Protein AF-A0A7J3Z9T9-F1 (afdb_monomer)

pLDDT: mean 91.08, std 9.06, range [48.97, 98.38]

Radius of gyration: 15.39 Å; Cα contacts (8 Å, |Δi|>4): 91; chains: 1; bounding box: 32×23×49 Å

Sequence (122 aa):
MRIAGIVSMLVGIGVIFQIILGLYIERLYYLRDLHAFIGIAGLILVAYLTYSSFKRKDIGLRIASTIALVITLVQVSLGLHIYTSPQIFFVNLHLAIAIILAVSVAMTGVISMRSSRKSKAN

Mean predicted aligned error: 4.0 Å

Solvent-accessible surface area (backbone atoms only — not comparable to full-atom values): 6593 Å² total; per-residue (Å²): 119,69,64,67,54,51,51,51,50,50,48,55,53,46,50,55,52,46,54,54,46,62,73,42,28,91,80,38,65,83,48,45,61,57,44,52,52,51,50,55,53,44,44,55,53,42,47,50,51,29,59,56,28,68,79,45,92,50,65,66,42,32,53,36,29,47,51,37,35,54,49,42,51,50,46,50,53,46,50,56,45,39,73,77,58,77,42,72,69,59,54,54,50,44,53,55,52,48,54,53,40,49,53,37,48,52,51,33,51,53,46,48,53,53,54,56,52,59,68,71,78,110

Nearest PDB structures (foldseek):
  8jh6-assembly1_B  TM=6.209E-01  e=1.291E+00  synthetic construct
  6x8n-assembly2_B  TM=6.270E-01  e=4.092E+00  synthetic construct
  8tn1-assembly1_B  TM=5.326E-01  e=4.312E+00  synthetic construct
  8tn6-assembly1_C  TM=4.433E-01  e=5.907E+00  synthetic construct

Structure (mmCIF, N/CA/C/O backbone):
data_AF-A0A7J3Z9T9-F1
#
_entry.id   AF-A0A7J3Z9T9-F1
#
loop_
_atom_site.group_PDB
_atom_site.id
_atom_site.type_symbol
_atom_site.label_atom_id
_atom_site.label_alt_id
_atom_site.label_comp_id
_atom_site.label_asym_id
_atom_site.label_entity_id
_atom_site.label_seq_id
_atom_site.pdbx_PDB_ins_code
_atom_site.Cartn_x
_atom_site.Cartn_y
_atom_site.Cartn_z
_atom_site.occupancy
_atom_site.B_iso_or_equiv
_atom_site.auth_seq_id
_atom_site.auth_comp_id
_atom_site.auth_asym_id
_atom_site.auth_atom_id
_atom_site.pdbx_PDB_model_num
ATOM 1 N N . MET A 1 1 ? -12.916 -11.744 14.660 1.00 56.00 1 MET A N 1
ATOM 2 C CA . MET A 1 1 ? -11.463 -11.550 14.910 1.00 56.00 1 MET A CA 1
ATOM 3 C C . MET A 1 1 ? -10.547 -12.339 13.966 1.00 56.00 1 MET A C 1
ATOM 5 O O . MET A 1 1 ? -9.468 -11.835 13.693 1.00 56.00 1 MET A O 1
ATOM 9 N N . ARG A 1 2 ? -10.933 -13.519 13.445 1.00 71.50 2 ARG A N 1
ATOM 10 C CA . ARG A 1 2 ? -10.024 -14.389 12.663 1.00 71.50 2 ARG A CA 1
ATOM 11 C C . ARG A 1 2 ? -9.601 -13.820 11.294 1.00 71.50 2 ARG A C 1
ATOM 13 O O . ARG A 1 2 ? -8.415 -13.810 10.998 1.00 71.50 2 ARG A O 1
ATOM 20 N N . ILE A 1 3 ? -10.533 -13.266 10.511 1.00 82.12 3 ILE A N 1
ATOM 21 C CA . ILE A 1 3 ? -10.255 -12.818 9.129 1.00 82.12 3 ILE A CA 1
ATOM 22 C C . ILE A 1 3 ? -9.314 -11.605 9.085 1.00 82.12 3 ILE A C 1
ATOM 24 O O . ILE A 1 3 ? -8.298 -11.651 8.408 1.00 82.12 3 ILE A O 1
ATOM 28 N N . ALA A 1 4 ? -9.585 -10.548 9.858 1.00 78.50 4 ALA A N 1
ATOM 29 C CA . ALA A 1 4 ? -8.744 -9.344 9.856 1.00 78.50 4 ALA A CA 1
ATOM 30 C C . ALA A 1 4 ? -7.287 -9.612 10.289 1.00 78.50 4 ALA A C 1
ATOM 32 O O . ALA A 1 4 ? -6.374 -8.966 9.788 1.00 78.50 4 ALA A O 1
ATOM 33 N N . GLY A 1 5 ? -7.062 -10.573 11.195 1.00 82.12 5 GLY A N 1
ATOM 34 C CA . GLY A 1 5 ? -5.711 -10.988 11.586 1.00 82.12 5 GLY A CA 1
ATOM 35 C C . GLY A 1 5 ? -4.966 -11.689 10.448 1.00 82.12 5 GLY A C 1
ATOM 36 O O . GLY A 1 5 ? -3.824 -11.342 10.167 1.00 82.12 5 GLY A O 1
ATOM 37 N N . ILE A 1 6 ? -5.638 -12.611 9.750 1.00 86.56 6 ILE A N 1
ATOM 38 C CA . ILE A 1 6 ? -5.084 -13.295 8.572 1.00 86.56 6 ILE A CA 1
ATOM 39 C C . ILE A 1 6 ? -4.785 -12.281 7.466 1.00 86.56 6 ILE A C 1
ATOM 41 O O . ILE A 1 6 ? -3.680 -12.270 6.936 1.00 86.56 6 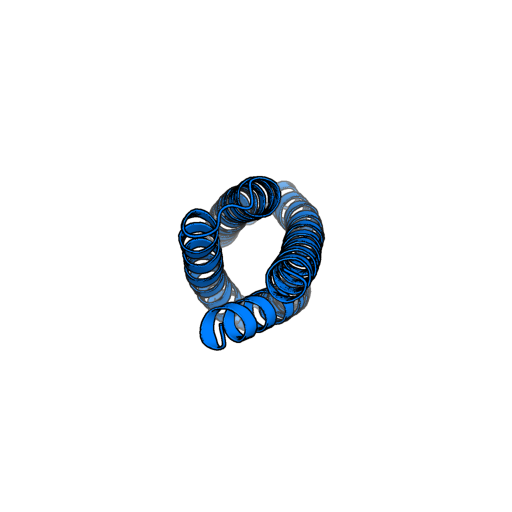ILE A O 1
ATOM 45 N N . VAL A 1 7 ? -5.724 -11.378 7.168 1.00 87.12 7 VAL A N 1
ATOM 46 C CA . VAL A 1 7 ? -5.521 -10.336 6.152 1.00 87.12 7 VAL A CA 1
ATOM 47 C C . VAL A 1 7 ? -4.352 -9.422 6.526 1.00 87.12 7 VAL A C 1
ATOM 49 O O . VAL A 1 7 ? -3.525 -9.127 5.674 1.00 87.12 7 VAL A O 1
ATOM 52 N N . SER A 1 8 ? -4.212 -9.029 7.797 1.00 86.94 8 SER A N 1
ATOM 53 C CA . SER A 1 8 ? -3.065 -8.230 8.251 1.00 86.94 8 SER A CA 1
ATOM 54 C C . SER A 1 8 ? -1.729 -8.950 8.056 1.00 86.94 8 SER A C 1
ATOM 56 O O . SER A 1 8 ? -0.750 -8.312 7.677 1.00 86.94 8 SER A O 1
ATOM 58 N N . MET A 1 9 ? -1.681 -10.260 8.308 1.00 89.31 9 MET A N 1
ATOM 59 C CA . MET A 1 9 ? -0.488 -11.074 8.068 1.00 89.31 9 MET A CA 1
ATOM 60 C C . MET A 1 9 ? -0.174 -11.165 6.571 1.00 89.31 9 MET A C 1
ATOM 62 O O . MET A 1 9 ? 0.969 -10.953 6.176 1.00 89.31 9 MET A O 1
ATOM 66 N N . LEU A 1 10 ? -1.191 -11.417 5.740 1.00 92.00 10 LEU A N 1
ATOM 67 C CA . LEU A 1 10 ? -1.053 -11.472 4.284 1.00 92.00 10 LEU A CA 1
ATOM 68 C C . LEU A 1 10 ? -0.573 -10.143 3.700 1.00 92.00 10 LEU A C 1
ATOM 70 O O . LEU A 1 10 ? 0.285 -10.155 2.828 1.00 92.00 10 LEU A O 1
ATOM 74 N N . VAL A 1 11 ? -1.064 -9.005 4.200 1.00 92.88 11 VAL A N 1
ATOM 75 C CA . VAL A 1 11 ? -0.578 -7.679 3.789 1.00 92.88 11 VAL A CA 1
ATOM 76 C C . VAL A 1 11 ? 0.893 -7.504 4.163 1.00 92.88 11 VAL A C 1
ATOM 78 O O . VAL A 1 11 ? 1.680 -7.091 3.319 1.00 92.88 11 VAL A O 1
ATOM 81 N N . GLY A 1 12 ? 1.292 -7.861 5.388 1.00 91.31 12 GLY A N 1
ATOM 82 C CA . GLY A 1 12 ? 2.693 -7.768 5.814 1.00 91.31 12 GLY A CA 1
ATOM 83 C C . GLY A 1 12 ? 3.637 -8.615 4.953 1.00 91.31 12 GLY A C 1
ATOM 84 O O . GLY A 1 12 ? 4.634 -8.106 4.445 1.00 91.31 12 GLY A O 1
ATOM 85 N N . ILE A 1 13 ? 3.293 -9.888 4.736 1.00 94.06 13 ILE A N 1
ATOM 86 C CA . ILE A 1 13 ? 4.060 -10.799 3.871 1.00 94.06 13 ILE A CA 1
ATOM 87 C C . ILE A 1 13 ? 4.054 -10.295 2.422 1.00 94.06 13 ILE A C 1
ATOM 89 O O . ILE A 1 13 ? 5.095 -10.274 1.769 1.00 94.06 13 ILE A O 1
ATOM 93 N N . GLY A 1 14 ? 2.895 -9.852 1.936 1.00 94.94 14 GLY A N 1
ATOM 94 C CA . GLY A 1 14 ? 2.710 -9.333 0.587 1.00 94.94 14 GLY A CA 1
ATOM 95 C C . GLY A 1 14 ? 3.596 -8.126 0.298 1.00 94.94 14 GLY A C 1
ATOM 96 O O . GLY A 1 14 ? 4.234 -8.100 -0.746 1.00 94.94 14 GLY A O 1
ATOM 97 N N . VAL A 1 15 ? 3.714 -7.171 1.228 1.00 94.94 15 VAL A N 1
ATOM 98 C CA . VAL A 1 15 ? 4.601 -6.004 1.066 1.00 94.94 15 VAL A CA 1
ATOM 99 C C . VAL A 1 15 ? 6.067 -6.426 0.947 1.00 94.94 15 VAL A C 1
ATOM 101 O O . VAL A 1 15 ? 6.767 -5.944 0.059 1.00 94.94 15 VAL A O 1
ATOM 104 N N . ILE A 1 16 ? 6.532 -7.359 1.783 1.00 95.44 16 ILE A N 1
ATOM 105 C CA . ILE A 1 16 ? 7.909 -7.876 1.702 1.00 95.44 16 ILE A CA 1
ATOM 106 C C . ILE A 1 16 ? 8.139 -8.558 0.351 1.00 95.44 16 ILE A C 1
ATOM 108 O O . ILE A 1 16 ? 9.128 -8.285 -0.329 1.00 95.44 16 ILE A O 1
ATOM 112 N N . PHE A 1 17 ? 7.204 -9.413 -0.063 1.00 95.69 17 PHE A N 1
ATOM 113 C CA . PHE A 1 17 ? 7.283 -10.108 -1.343 1.00 95.69 17 PHE A CA 1
ATOM 114 C C . PHE A 1 17 ? 7.278 -9.137 -2.531 1.00 95.69 17 PHE A C 1
ATOM 116 O O . PHE A 1 17 ? 8.033 -9.328 -3.479 1.00 95.69 17 PHE A O 1
ATOM 123 N N . GLN A 1 18 ? 6.483 -8.066 -2.466 1.00 95.44 18 GLN A N 1
ATOM 124 C CA . GLN A 1 18 ? 6.448 -7.014 -3.481 1.00 95.44 18 GLN A CA 1
ATOM 125 C C . GLN A 1 18 ? 7.776 -6.270 -3.598 1.00 95.44 18 GLN A C 1
ATOM 127 O O . GLN A 1 18 ? 8.249 -6.081 -4.715 1.00 95.44 18 GLN A O 1
ATOM 132 N N . ILE A 1 19 ? 8.411 -5.917 -2.477 1.00 95.31 19 ILE A N 1
ATOM 133 C CA . ILE A 1 19 ? 9.739 -5.287 -2.488 1.00 95.31 19 ILE A CA 1
ATOM 134 C C . ILE A 1 19 ? 10.758 -6.217 -3.150 1.00 95.31 19 ILE A C 1
ATOM 136 O O . ILE A 1 19 ? 11.492 -5.786 -4.036 1.00 95.31 19 ILE A O 1
ATOM 140 N N . ILE A 1 20 ? 10.771 -7.501 -2.770 1.00 94.56 20 ILE A N 1
ATOM 141 C CA . ILE A 1 20 ? 11.676 -8.489 -3.370 1.00 94.56 20 ILE A CA 1
ATOM 142 C C . ILE A 1 20 ? 11.419 -8.586 -4.875 1.00 94.56 20 ILE A C 1
ATOM 144 O O . ILE A 1 20 ? 12.352 -8.411 -5.650 1.00 94.56 20 ILE A O 1
ATOM 148 N N . LEU A 1 21 ? 10.171 -8.802 -5.302 1.00 93.75 21 LEU A N 1
ATOM 149 C CA . LEU A 1 21 ? 9.829 -8.862 -6.723 1.00 93.75 21 LEU A CA 1
ATOM 150 C C . LEU A 1 21 ? 10.294 -7.611 -7.474 1.00 93.75 21 LEU A C 1
ATOM 152 O O . LEU A 1 21 ? 10.928 -7.751 -8.515 1.00 93.75 21 LEU A O 1
ATOM 156 N N . GL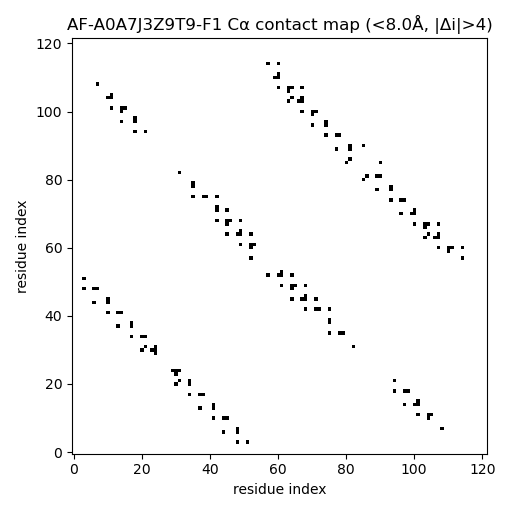Y A 1 22 ? 10.037 -6.419 -6.928 1.00 92.75 22 GLY A N 1
ATOM 157 C CA . GLY A 1 22 ? 10.417 -5.141 -7.531 1.00 92.75 22 GLY A CA 1
ATOM 158 C C . GLY A 1 22 ? 11.915 -5.039 -7.825 1.00 92.75 22 GLY A C 1
ATOM 159 O O . GLY A 1 22 ? 12.295 -4.624 -8.916 1.00 92.75 22 GLY A O 1
ATOM 160 N N . LEU A 1 23 ? 12.764 -5.509 -6.904 1.00 93.12 23 LEU A N 1
ATOM 161 C CA . LEU A 1 23 ? 14.222 -5.534 -7.082 1.00 93.12 23 LEU A CA 1
ATOM 162 C C . LEU A 1 23 ? 14.688 -6.501 -8.184 1.00 93.12 23 LEU A C 1
ATOM 164 O O . LEU A 1 23 ? 15.756 -6.308 -8.760 1.00 93.12 23 LEU A O 1
ATOM 168 N N . TYR A 1 24 ? 13.912 -7.545 -8.485 1.00 93.44 24 TYR A N 1
ATOM 169 C CA . TYR A 1 24 ? 14.258 -8.537 -9.509 1.00 93.44 24 TYR A CA 1
ATOM 170 C C . TYR A 1 24 ? 13.674 -8.232 -10.897 1.00 93.44 24 TYR A C 1
ATOM 172 O O . TYR A 1 24 ? 14.100 -8.867 -11.864 1.00 93.44 24 TYR A O 1
ATOM 180 N N . ILE A 1 25 ? 12.757 -7.263 -11.040 1.00 91.00 25 ILE A N 1
ATOM 181 C CA . ILE A 1 25 ? 12.135 -6.919 -12.336 1.00 91.00 25 ILE A CA 1
ATOM 182 C C . ILE A 1 25 ? 13.178 -6.506 -13.379 1.00 91.00 25 ILE A C 1
ATOM 184 O O . ILE A 1 25 ? 13.053 -6.902 -14.535 1.00 91.00 25 ILE A O 1
ATOM 188 N N . GLU A 1 26 ? 14.230 -5.782 -12.983 1.00 83.12 26 GLU A N 1
ATOM 189 C CA . GLU A 1 26 ? 15.305 -5.366 -13.901 1.00 83.12 26 GLU A CA 1
ATOM 190 C C . GLU A 1 26 ? 16.015 -6.552 -14.571 1.00 83.12 26 GLU A C 1
ATOM 192 O O . GLU A 1 26 ? 16.563 -6.419 -15.661 1.00 83.12 26 GLU A O 1
ATOM 197 N N . ARG A 1 27 ? 15.998 -7.726 -13.927 1.00 87.50 27 ARG A N 1
ATOM 198 C CA . ARG A 1 27 ? 16.614 -8.958 -14.440 1.00 87.50 27 ARG A CA 1
ATOM 199 C C . ARG A 1 27 ? 15.597 -9.897 -15.081 1.00 87.50 27 ARG A C 1
ATOM 201 O O . ARG A 1 27 ? 15.956 -10.683 -15.952 1.00 87.50 27 ARG A O 1
ATOM 208 N N . LEU A 1 28 ? 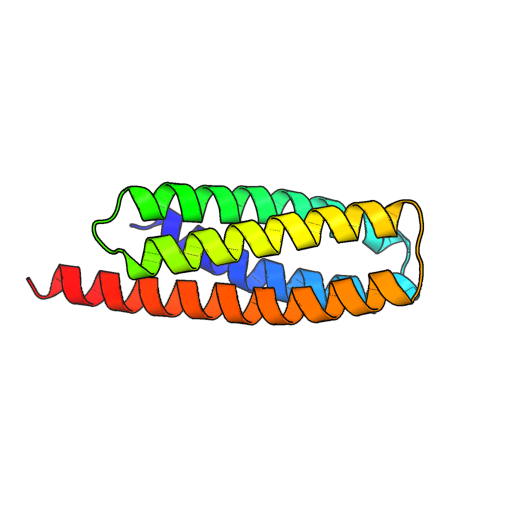14.344 -9.846 -14.633 1.00 89.88 28 LEU A N 1
ATOM 209 C CA . LEU A 1 28 ? 13.283 -10.784 -14.987 1.00 89.88 28 LEU A CA 1
ATOM 210 C C . LEU A 1 28 ? 12.009 -10.011 -15.354 1.00 89.88 28 LEU A C 1
ATOM 212 O O . LEU A 1 28 ? 11.057 -9.946 -14.578 1.00 89.88 28 LEU A O 1
ATOM 216 N N . TYR A 1 29 ? 11.976 -9.442 -16.562 1.00 85.88 29 TYR A N 1
ATOM 217 C CA . TYR A 1 29 ? 10.873 -8.588 -17.029 1.00 85.88 29 TYR A CA 1
ATOM 218 C C . TYR A 1 29 ? 9.483 -9.241 -16.950 1.00 85.88 29 TYR A C 1
ATOM 220 O O . TYR A 1 29 ? 8.496 -8.546 -16.722 1.00 85.88 29 TYR A O 1
ATOM 228 N N . TYR A 1 30 ? 9.386 -10.568 -17.075 1.00 88.06 30 TYR A N 1
ATOM 229 C CA . TYR A 1 30 ? 8.115 -11.295 -16.958 1.00 88.06 30 TYR A CA 1
ATOM 230 C C . TYR A 1 30 ? 7.512 -11.250 -15.540 1.00 88.06 30 TYR A C 1
ATOM 232 O O . TYR A 1 30 ? 6.324 -11.512 -15.370 1.00 88.06 30 TYR A O 1
ATOM 240 N N . LEU A 1 31 ? 8.295 -10.895 -14.511 1.00 92.69 31 LEU A N 1
ATOM 241 C CA . LEU A 1 31 ? 7.788 -10.698 -13.149 1.00 92.69 31 LEU A CA 1
ATOM 242 C C . LEU A 1 31 ? 7.012 -9.387 -12.988 1.00 92.69 31 LEU A C 1
ATOM 244 O O . LEU A 1 31 ? 6.322 -9.218 -11.983 1.00 92.69 31 LEU A O 1
ATOM 248 N N . ARG A 1 32 ? 7.105 -8.465 -13.953 1.00 92.56 32 ARG A N 1
ATOM 249 C CA . ARG A 1 32 ? 6.481 -7.140 -13.874 1.00 92.56 32 ARG A CA 1
ATOM 250 C C . ARG A 1 32 ? 4.963 -7.222 -13.737 1.00 92.56 32 ARG A C 1
ATOM 252 O O . ARG A 1 32 ? 4.391 -6.553 -12.881 1.00 92.56 32 ARG A O 1
ATOM 259 N N . ASP A 1 33 ? 4.319 -8.063 -14.537 1.00 94.62 33 ASP A N 1
ATOM 260 C CA . ASP A 1 33 ? 2.857 -8.164 -14.564 1.00 94.62 33 ASP A CA 1
ATOM 261 C C . ASP A 1 33 ? 2.342 -8.848 -13.291 1.00 94.62 33 ASP A C 1
ATOM 263 O O . ASP A 1 33 ? 1.350 -8.422 -12.699 1.00 94.62 33 ASP A O 1
ATOM 267 N N . LEU A 1 34 ? 3.084 -9.850 -12.801 1.00 94.94 34 LEU A N 1
ATOM 268 C CA . LEU A 1 34 ? 2.831 -10.482 -11.508 1.00 94.94 34 LEU A CA 1
ATOM 269 C C . LEU A 1 34 ? 2.983 -9.482 -10.353 1.00 94.94 34 LEU A C 1
ATOM 271 O O . LEU A 1 34 ? 2.147 -9.447 -9.450 1.00 94.94 34 LEU A O 1
ATOM 275 N N . HIS A 1 35 ? 4.032 -8.657 -10.385 1.00 96.19 35 HIS A N 1
ATOM 276 C CA . HIS A 1 35 ? 4.256 -7.603 -9.402 1.00 96.19 35 HIS A CA 1
ATOM 277 C C . HIS A 1 35 ? 3.093 -6.600 -9.405 1.00 96.19 35 HIS A C 1
ATOM 279 O O . HIS A 1 35 ? 2.481 -6.387 -8.362 1.00 96.19 35 HIS A O 1
ATOM 285 N N . ALA A 1 36 ? 2.698 -6.088 -10.575 1.00 95.31 36 ALA A N 1
ATOM 286 C CA . ALA A 1 36 ? 1.571 -5.165 -10.709 1.00 95.31 36 ALA A CA 1
ATOM 287 C C . ALA A 1 36 ? 0.246 -5.770 -10.207 1.00 95.31 36 ALA A C 1
ATOM 289 O O . ALA A 1 36 ? -0.481 -5.130 -9.443 1.00 95.31 36 ALA A O 1
ATOM 290 N N . PHE A 1 37 ? -0.048 -7.020 -10.577 1.00 95.44 37 PHE A N 1
ATOM 291 C CA . PHE A 1 37 ? -1.251 -7.726 -10.135 1.00 95.44 37 PHE A CA 1
ATOM 292 C C . PHE A 1 37 ? -1.315 -7.852 -8.609 1.00 95.44 37 PHE A C 1
ATOM 294 O O . PHE A 1 37 ? -2.320 -7.494 -7.988 1.00 95.44 37 PHE A O 1
ATOM 301 N N . ILE A 1 38 ? -0.232 -8.322 -7.985 1.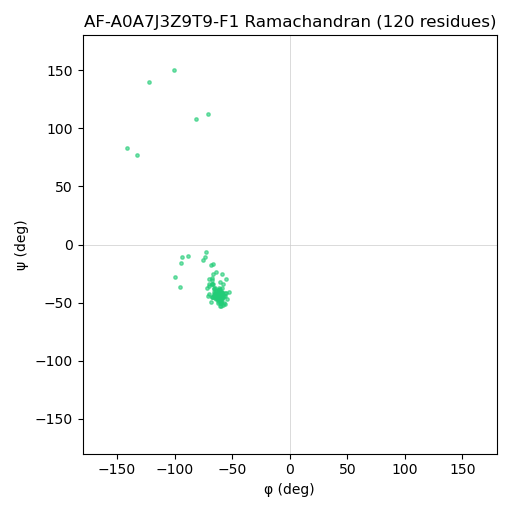00 95.00 38 ILE A N 1
ATOM 302 C CA . ILE A 1 38 ? -0.172 -8.473 -6.528 1.00 95.00 38 ILE A CA 1
ATOM 303 C C . ILE A 1 38 ? -0.206 -7.101 -5.837 1.00 95.00 38 ILE A C 1
ATOM 305 O O . ILE A 1 38 ? -0.819 -6.987 -4.778 1.00 95.00 38 ILE A O 1
ATOM 309 N N . GLY A 1 39 ? 0.378 -6.054 -6.427 1.00 95.94 39 GLY A N 1
ATOM 310 C CA . GLY A 1 39 ? 0.273 -4.683 -5.924 1.00 95.94 39 GLY A CA 1
ATOM 311 C C . GLY A 1 39 ? -1.181 -4.197 -5.836 1.00 95.94 39 GLY A C 1
ATOM 312 O O . GLY A 1 39 ? -1.608 -3.693 -4.794 1.00 95.94 39 GLY A O 1
ATOM 313 N N . ILE A 1 40 ? -1.979 -4.428 -6.885 1.00 96.50 40 ILE A N 1
ATOM 314 C CA . ILE A 1 40 ? -3.415 -4.097 -6.901 1.00 96.50 40 ILE A CA 1
ATOM 315 C C . ILE A 1 40 ? -4.192 -4.956 -5.892 1.00 96.50 40 ILE A C 1
ATOM 317 O O . ILE A 1 40 ? -5.017 -4.436 -5.139 1.00 96.50 40 ILE A O 1
ATOM 321 N N . ALA A 1 41 ? -3.912 -6.260 -5.818 1.00 96.06 41 ALA A N 1
ATOM 322 C CA . ALA A 1 41 ? -4.528 -7.131 -4.816 1.00 96.06 41 ALA A CA 1
ATOM 323 C C . ALA A 1 41 ? -4.196 -6.669 -3.382 1.00 96.06 41 ALA A C 1
ATOM 325 O O . ALA A 1 41 ? -5.072 -6.629 -2.515 1.00 96.06 41 ALA A O 1
ATOM 326 N N . GLY A 1 42 ? -2.952 -6.248 -3.144 1.00 96.19 42 GLY A N 1
ATOM 327 C CA . GLY A 1 42 ? -2.498 -5.662 -1.887 1.00 96.19 42 GLY A CA 1
ATOM 32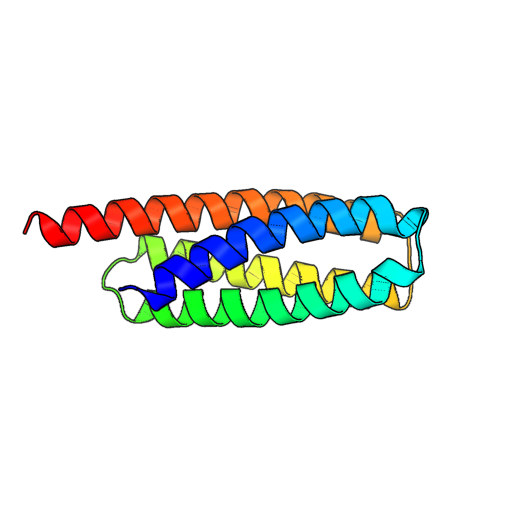8 C C . GLY A 1 42 ? -3.285 -4.408 -1.507 1.00 96.19 42 GLY A C 1
ATOM 329 O O . GLY A 1 42 ? -3.720 -4.293 -0.361 1.00 96.19 42 GLY A O 1
ATOM 330 N N . LEU A 1 43 ? -3.557 -3.516 -2.466 1.00 97.50 43 LEU A N 1
ATOM 331 C CA . LEU A 1 43 ? -4.403 -2.337 -2.251 1.00 97.50 43 LEU A CA 1
ATOM 332 C C . LEU A 1 43 ? -5.805 -2.712 -1.755 1.00 97.50 43 LEU A C 1
ATOM 334 O O . LEU A 1 43 ? -6.290 -2.106 -0.799 1.00 97.50 43 LEU A O 1
ATOM 338 N N . ILE A 1 44 ? -6.436 -3.732 -2.343 1.00 97.44 44 ILE A N 1
ATOM 339 C CA . ILE A 1 44 ? -7.762 -4.205 -1.914 1.00 97.44 44 ILE A CA 1
ATOM 340 C C . ILE A 1 44 ? -7.717 -4.689 -0.457 1.00 97.44 44 ILE A C 1
ATOM 342 O O . ILE A 1 44 ? -8.590 -4.346 0.345 1.00 97.44 44 ILE A O 1
ATOM 346 N N . LEU A 1 45 ? -6.683 -5.451 -0.086 1.00 96.06 45 LEU A N 1
ATOM 347 C CA . LEU A 1 45 ? -6.520 -5.946 1.282 1.00 96.06 45 LEU A CA 1
ATOM 348 C C . LEU A 1 45 ? -6.274 -4.811 2.284 1.00 96.06 45 LEU A C 1
ATOM 350 O O . LEU A 1 45 ? -6.877 -4.806 3.359 1.00 96.06 45 LEU A O 1
ATOM 354 N N . VAL A 1 46 ? -5.433 -3.831 1.939 1.00 96.81 46 VAL A N 1
ATOM 355 C CA . VAL A 1 46 ? -5.197 -2.650 2.783 1.00 96.81 46 VAL A CA 1
ATOM 356 C C . VAL A 1 46 ? -6.484 -1.842 2.940 1.00 96.81 46 VAL A C 1
ATOM 358 O O . VAL A 1 46 ? -6.855 -1.520 4.067 1.00 96.81 46 VAL A O 1
ATOM 361 N N . ALA A 1 47 ? -7.227 -1.598 1.858 1.00 97.12 47 ALA A N 1
ATOM 362 C CA . ALA A 1 47 ? -8.513 -0.905 1.909 1.00 97.12 47 ALA A CA 1
ATOM 363 C C . ALA A 1 47 ? -9.522 -1.629 2.816 1.00 97.12 47 ALA A C 1
ATOM 365 O O . ALA A 1 47 ? -10.192 -0.994 3.634 1.00 97.12 47 ALA A O 1
ATOM 366 N N . TYR A 1 48 ? -9.587 -2.963 2.745 1.00 95.25 48 TYR A N 1
ATOM 367 C CA . TYR A 1 48 ? -10.412 -3.768 3.646 1.00 95.25 48 TYR A CA 1
ATOM 368 C C . TYR A 1 48 ? -9.991 -3.630 5.120 1.00 95.25 48 TYR A C 1
ATOM 370 O O . TYR A 1 48 ? -10.854 -3.523 6.002 1.00 95.25 48 TYR A O 1
ATOM 378 N N . LEU A 1 49 ? -8.686 -3.628 5.416 1.00 93.12 49 LEU A N 1
ATOM 379 C CA . LEU A 1 49 ? -8.178 -3.438 6.780 1.00 93.12 49 LEU A CA 1
ATOM 380 C C . LEU A 1 49 ? -8.507 -2.046 7.315 1.00 93.12 49 LEU A C 1
ATOM 382 O O . LEU A 1 49 ? -8.939 -1.927 8.463 1.00 93.12 49 LEU A O 1
ATOM 386 N N . THR A 1 50 ? -8.364 -1.018 6.481 1.00 95.62 50 THR A N 1
ATOM 387 C CA . THR A 1 50 ? -8.747 0.355 6.810 1.00 95.62 50 THR A CA 1
ATOM 388 C C . THR A 1 50 ? -10.243 0.441 7.075 1.00 95.62 50 THR A C 1
ATOM 390 O O . THR A 1 50 ? -10.641 0.860 8.152 1.00 95.62 50 THR A O 1
ATOM 393 N N . TYR A 1 51 ? -11.101 -0.076 6.194 1.00 95.00 51 TYR A N 1
ATOM 394 C CA . TYR A 1 51 ? -12.544 -0.141 6.452 1.00 95.00 51 TYR A CA 1
ATOM 395 C C . TYR A 1 51 ? -12.880 -0.873 7.767 1.00 95.00 51 TYR A C 1
ATOM 397 O O . TYR A 1 51 ? -13.716 -0.430 8.559 1.00 95.00 51 TYR A O 1
ATOM 405 N N . SER A 1 52 ? -12.190 -1.980 8.044 1.00 91.62 52 SER A N 1
ATOM 406 C CA . SER A 1 52 ? -12.376 -2.753 9.275 1.00 91.62 52 SER A CA 1
ATOM 407 C C . SER A 1 52 ? -11.923 -2.004 10.533 1.00 91.62 52 SER A C 1
ATOM 409 O O . SER A 1 52 ? -12.473 -2.245 11.612 1.00 91.62 52 SER A O 1
ATOM 411 N N . SER A 1 53 ? -10.945 -1.099 10.430 1.00 92.69 53 SER A N 1
ATOM 412 C CA . SER A 1 53 ? -10.469 -0.298 11.562 1.00 92.69 53 SER A CA 1
ATOM 413 C C . SER A 1 53 ? -11.500 0.742 12.005 1.00 92.69 53 SER A C 1
ATOM 415 O O . SER A 1 53 ? -11.659 0.962 13.207 1.00 92.69 53 SER A O 1
ATOM 417 N N . PHE A 1 54 ? -12.276 1.304 11.072 1.00 92.94 54 PHE A N 1
ATOM 418 C CA . PHE A 1 54 ? -13.349 2.257 11.377 1.00 92.94 54 PHE A CA 1
ATOM 419 C C . PHE A 1 54 ? -14.477 1.647 12.217 1.00 92.94 54 PHE A C 1
ATOM 421 O O . PHE A 1 54 ? -15.134 2.364 12.970 1.00 92.94 54 PHE A O 1
ATOM 428 N N . LYS A 1 55 ? -14.654 0.320 12.183 1.00 89.06 55 LYS A N 1
ATOM 429 C CA . LYS A 1 55 ? -15.601 -0.393 13.062 1.00 89.06 55 LYS A CA 1
ATOM 430 C C . LYS A 1 55 ? -15.121 -0.504 14.515 1.00 89.06 55 LYS A C 1
ATOM 432 O O . LYS A 1 55 ? -15.887 -0.922 15.380 1.00 89.06 55 LYS A O 1
ATOM 437 N N . ARG A 1 56 ? -13.860 -0.169 14.810 1.00 84.81 56 ARG A N 1
ATOM 438 C CA . ARG A 1 56 ? -13.278 -0.223 16.163 1.00 84.81 56 ARG A CA 1
ATOM 439 C C . ARG A 1 56 ? -13.246 1.164 16.800 1.00 84.81 56 ARG A C 1
ATOM 441 O O . ARG A 1 56 ? -13.072 2.168 16.116 1.00 84.81 56 ARG A O 1
ATOM 448 N N . LYS A 1 57 ? -13.350 1.238 18.134 1.00 85.75 57 LYS A N 1
ATOM 449 C CA . LYS A 1 57 ? -13.276 2.502 18.905 1.00 85.75 57 LYS A CA 1
ATOM 450 C C . LYS A 1 57 ? -11.864 3.114 18.992 1.00 85.75 57 LYS A C 1
ATOM 452 O O . LYS A 1 57 ? -11.717 4.224 19.484 1.00 85.75 57 LYS A O 1
ATOM 457 N N . ASP A 1 58 ? -10.841 2.416 18.505 1.00 88.62 58 ASP A N 1
ATOM 458 C CA . ASP A 1 58 ? -9.441 2.842 18.583 1.00 88.62 58 ASP A CA 1
ATOM 459 C C . ASP A 1 58 ? -9.084 3.853 17.482 1.00 88.62 58 ASP A C 1
ATOM 461 O O . ASP A 1 58 ? -8.980 3.495 16.307 1.00 88.62 58 ASP A O 1
ATOM 465 N N . ILE A 1 59 ? -8.894 5.119 17.862 1.00 92.06 59 ILE A N 1
ATOM 466 C CA . ILE A 1 59 ? -8.545 6.196 16.927 1.00 92.06 59 ILE A CA 1
ATOM 467 C C . ILE A 1 59 ? -7.142 6.030 16.330 1.00 92.06 59 ILE A C 1
ATOM 469 O O . ILE A 1 59 ? -6.941 6.341 15.157 1.00 92.06 59 ILE A O 1
ATOM 473 N N . GLY A 1 60 ? -6.193 5.483 17.098 1.00 92.31 60 GLY A N 1
ATOM 474 C CA . GLY A 1 60 ? -4.821 5.273 16.644 1.00 92.31 60 GLY A CA 1
ATOM 475 C C . GLY A 1 60 ? -4.762 4.244 15.521 1.00 92.31 60 GLY A C 1
ATOM 476 O O . GLY A 1 60 ? -4.082 4.457 14.520 1.00 92.31 60 GLY A O 1
ATOM 477 N N . LEU A 1 61 ? -5.546 3.167 15.637 1.00 92.38 61 LEU A N 1
ATOM 478 C CA . LEU A 1 61 ? -5.654 2.163 14.579 1.00 92.38 61 LEU A CA 1
ATOM 479 C C . LEU A 1 61 ? -6.274 2.738 13.298 1.00 92.38 61 LEU A C 1
ATOM 481 O O . LEU A 1 61 ? -5.801 2.417 12.208 1.00 92.38 61 LEU A O 1
ATOM 485 N N . ARG A 1 62 ? -7.300 3.593 13.415 1.00 94.88 62 ARG A N 1
ATOM 486 C CA . ARG A 1 62 ? -7.916 4.256 12.252 1.00 94.88 62 ARG A CA 1
ATOM 487 C C . ARG A 1 62 ? -6.896 5.114 11.521 1.00 94.88 62 ARG A C 1
ATOM 489 O O . ARG A 1 62 ? -6.677 4.894 10.336 1.00 94.88 62 ARG A O 1
ATOM 496 N N . ILE A 1 63 ? -6.222 6.009 12.244 1.00 95.62 63 ILE A N 1
ATOM 497 C CA . ILE A 1 63 ? -5.197 6.901 11.687 1.00 95.62 63 ILE A CA 1
ATOM 498 C C . ILE A 1 63 ? -4.090 6.093 11.001 1.00 95.62 63 ILE A C 1
ATOM 500 O O . ILE A 1 63 ? -3.808 6.329 9.829 1.00 95.62 63 ILE A O 1
ATOM 504 N N . ALA A 1 64 ? -3.520 5.097 11.688 1.00 94.88 64 ALA A N 1
ATOM 505 C CA . ALA A 1 64 ? -2.450 4.268 11.133 1.00 94.88 64 ALA A CA 1
ATOM 506 C C . ALA A 1 64 ? -2.890 3.523 9.860 1.00 94.88 64 ALA A C 1
ATOM 508 O O . ALA A 1 64 ? -2.192 3.556 8.848 1.00 94.88 64 ALA A O 1
ATOM 509 N N . SER A 1 65 ? -4.084 2.920 9.872 1.00 95.50 65 SER A N 1
ATOM 510 C CA . SER A 1 65 ? -4.618 2.214 8.701 1.00 95.50 65 SER A CA 1
ATOM 511 C C . SER A 1 65 ? -4.949 3.146 7.527 1.00 95.50 65 SER A C 1
ATOM 513 O O . SER A 1 65 ? -4.772 2.763 6.373 1.00 95.50 65 SER A O 1
ATOM 515 N N . THR A 1 66 ? -5.393 4.379 7.787 1.00 97.38 66 THR A N 1
ATOM 516 C CA . THR A 1 66 ? -5.645 5.376 6.736 1.00 97.38 66 THR A CA 1
ATOM 517 C C . THR A 1 66 ? -4.338 5.857 6.116 1.00 97.38 66 THR A C 1
ATOM 519 O O . THR A 1 66 ? -4.246 5.929 4.895 1.00 97.38 66 THR A O 1
ATOM 522 N N . ILE A 1 67 ? -3.306 6.115 6.927 1.00 97.25 67 ILE A N 1
ATOM 523 C CA . ILE A 1 67 ? -1.964 6.452 6.428 1.00 97.25 67 ILE A CA 1
ATOM 524 C C . ILE A 1 67 ? -1.428 5.318 5.545 1.00 97.25 67 ILE A C 1
ATOM 526 O O . ILE A 1 67 ? -0.994 5.574 4.424 1.00 97.25 67 ILE A O 1
ATOM 530 N N . ALA A 1 68 ? -1.529 4.063 5.998 1.00 96.94 68 ALA A N 1
ATOM 531 C CA . ALA A 1 68 ? -1.113 2.908 5.205 1.00 96.94 68 ALA A CA 1
ATOM 532 C C . ALA A 1 68 ? -1.868 2.817 3.864 1.00 96.94 68 ALA A C 1
ATOM 534 O O . ALA A 1 68 ? -1.252 2.549 2.833 1.00 96.94 68 ALA A O 1
ATOM 535 N N . LEU A 1 69 ? -3.178 3.095 3.850 1.00 98.00 69 LEU A N 1
ATOM 536 C CA . LEU A 1 69 ? -3.975 3.131 2.621 1.00 98.00 69 LEU A CA 1
ATOM 537 C C . LEU A 1 69 ? -3.516 4.235 1.664 1.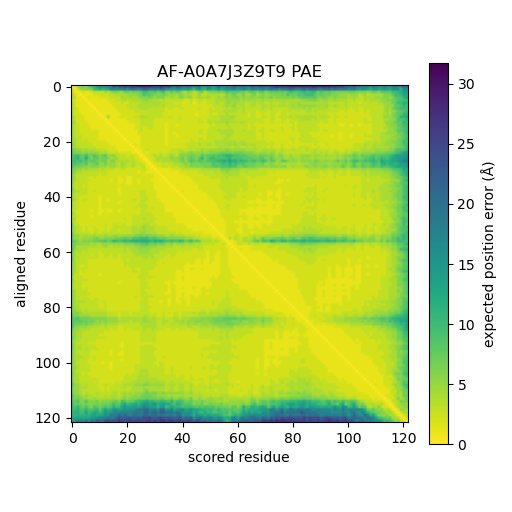00 98.00 69 LEU A C 1
ATOM 539 O O . LEU A 1 69 ? -3.316 3.960 0.485 1.00 98.00 69 LEU A O 1
ATOM 543 N N . VAL A 1 70 ? -3.305 5.457 2.159 1.00 98.38 70 VAL A N 1
ATOM 544 C CA . VAL A 1 70 ? -2.824 6.579 1.336 1.00 98.38 70 VAL A CA 1
ATOM 545 C C . VAL A 1 70 ? -1.463 6.256 0.722 1.00 98.38 70 VAL A C 1
ATOM 547 O O . VAL A 1 70 ? -1.282 6.418 -0.482 1.00 98.38 70 VAL A O 1
ATOM 550 N N . ILE A 1 71 ? -0.527 5.722 1.510 1.00 98.12 71 ILE A N 1
ATOM 551 C CA . ILE A 1 71 ? 0.791 5.317 1.004 1.00 98.12 71 ILE A CA 1
ATOM 552 C C . ILE A 1 71 ? 0.651 4.202 -0.044 1.00 98.12 71 ILE A C 1
ATOM 554 O O . ILE A 1 71 ? 1.334 4.233 -1.065 1.00 98.12 71 ILE A O 1
ATOM 558 N N . THR A 1 72 ? -0.258 3.243 0.161 1.00 98.19 72 THR A N 1
ATOM 559 C CA . THR A 1 72 ? -0.513 2.162 -0.809 1.00 98.19 72 THR A CA 1
ATOM 560 C C . THR A 1 72 ? -1.098 2.697 -2.119 1.00 98.19 72 THR A C 1
ATOM 562 O O . THR A 1 72 ? -0.709 2.248 -3.192 1.00 98.19 72 THR A O 1
ATOM 565 N N . LEU A 1 73 ? -1.985 3.695 -2.063 1.00 9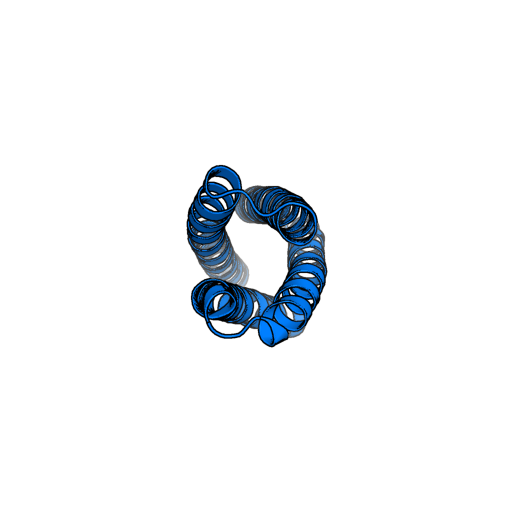8.38 73 LEU A N 1
ATOM 566 C CA . LEU A 1 73 ? -2.506 4.362 -3.260 1.00 98.38 73 LEU A CA 1
ATOM 567 C C . LEU A 1 73 ? -1.392 5.075 -4.033 1.00 98.38 73 LEU A C 1
ATOM 569 O O . LEU A 1 73 ? -1.311 4.937 -5.254 1.00 98.38 73 LEU A O 1
ATOM 573 N N . VAL A 1 74 ? -0.502 5.785 -3.331 1.00 98.12 74 VAL A N 1
ATOM 574 C CA . VAL A 1 74 ? 0.684 6.410 -3.940 1.00 98.12 74 VAL A CA 1
ATOM 575 C C . VAL A 1 74 ? 1.587 5.349 -4.574 1.00 98.12 74 VAL A C 1
ATOM 577 O O . VAL A 1 74 ? 2.031 5.529 -5.704 1.00 98.12 74 VAL A O 1
ATOM 580 N N . GLN A 1 75 ? 1.808 4.219 -3.896 1.00 97.69 75 GLN A N 1
ATOM 581 C CA . GLN A 1 75 ? 2.577 3.088 -4.421 1.00 97.69 75 GLN A CA 1
ATOM 582 C C . GLN A 1 75 ? 1.999 2.535 -5.719 1.00 97.69 75 GLN A C 1
ATOM 584 O O . GLN A 1 75 ? 2.722 2.452 -6.707 1.00 97.69 75 GLN A O 1
ATOM 589 N N . VAL A 1 76 ? 0.706 2.209 -5.746 1.00 97.69 76 VAL A N 1
ATOM 590 C CA . VAL A 1 76 ? 0.051 1.690 -6.955 1.00 97.69 76 VAL A CA 1
ATOM 591 C C . VAL A 1 76 ? 0.091 2.721 -8.081 1.00 97.69 76 VAL A C 1
ATOM 593 O O . VAL A 1 76 ? 0.400 2.371 -9.215 1.00 97.69 76 VAL A O 1
ATOM 596 N N . SER A 1 77 ? -0.137 4.000 -7.772 1.00 97.44 77 SER A N 1
ATOM 597 C CA . SER A 1 77 ? -0.088 5.081 -8.766 1.00 97.44 77 SER A CA 1
ATOM 598 C C . SER A 1 77 ? 1.305 5.218 -9.391 1.00 97.44 77 SER A C 1
ATOM 600 O O . SER A 1 77 ? 1.432 5.271 -10.613 1.00 97.44 77 SER A O 1
ATOM 602 N N . LEU A 1 78 ? 2.360 5.207 -8.568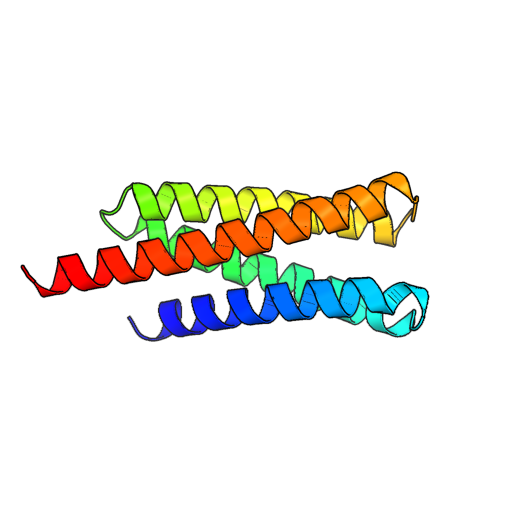 1.00 97.38 78 LEU A N 1
ATOM 603 C CA . LEU A 1 78 ? 3.749 5.216 -9.036 1.00 97.38 78 LEU A CA 1
ATOM 604 C C . LEU A 1 78 ? 4.090 3.950 -9.830 1.00 97.38 78 LEU A C 1
ATOM 606 O O . LEU A 1 78 ? 4.712 4.049 -10.882 1.00 97.38 78 LEU A O 1
ATOM 610 N N . GLY A 1 79 ? 3.654 2.778 -9.364 1.00 96.50 79 GLY A N 1
ATOM 611 C CA . GLY A 1 79 ? 3.884 1.504 -10.045 1.00 96.50 79 GLY A CA 1
ATOM 612 C C . GLY A 1 79 ? 3.266 1.477 -11.443 1.00 96.50 79 GLY A C 1
ATOM 613 O O . GLY A 1 79 ? 3.933 1.094 -12.399 1.00 96.50 79 GLY A O 1
ATOM 614 N N . LEU A 1 80 ? 2.031 1.967 -11.596 1.00 95.88 80 LEU A N 1
ATOM 615 C CA . LEU A 1 80 ? 1.367 2.099 -12.899 1.00 95.88 80 LEU A CA 1
ATOM 616 C C . LEU A 1 80 ? 2.056 3.131 -13.806 1.00 95.88 80 LEU A C 1
ATOM 618 O O . LEU A 1 80 ? 2.184 2.910 -15.012 1.00 95.88 80 LEU A O 1
ATOM 622 N N . HIS A 1 81 ? 2.544 4.238 -13.241 1.00 96.19 81 HIS A N 1
ATOM 623 C CA . HIS A 1 81 ? 3.335 5.203 -14.001 1.00 96.19 81 HIS A CA 1
ATOM 624 C C . HIS A 1 81 ? 4.633 4.572 -14.530 1.00 96.19 81 HIS A C 1
ATOM 626 O O . HIS A 1 81 ? 4.901 4.632 -15.726 1.00 96.19 81 HIS A O 1
ATOM 632 N N . ILE A 1 82 ? 5.394 3.880 -13.677 1.00 95.25 82 ILE A N 1
ATOM 633 C CA . ILE A 1 82 ? 6.626 3.171 -14.068 1.00 95.25 82 ILE A CA 1
ATOM 634 C C . ILE A 1 82 ? 6.338 2.080 -15.101 1.00 95.25 82 ILE A C 1
ATOM 636 O O . ILE A 1 82 ? 7.126 1.883 -16.023 1.00 95.25 82 ILE A O 1
ATOM 640 N N . TYR A 1 83 ? 5.204 1.388 -14.970 1.00 92.75 83 TYR A N 1
ATOM 641 C CA . TYR A 1 83 ? 4.791 0.341 -15.900 1.00 92.75 83 TYR A CA 1
ATOM 642 C C . TYR A 1 83 ? 4.675 0.856 -17.344 1.00 92.75 83 TYR A C 1
ATOM 644 O O . TYR A 1 83 ? 4.980 0.123 -18.285 1.00 92.75 83 TYR A O 1
ATOM 652 N N . THR A 1 84 ? 4.259 2.115 -17.517 1.00 92.81 84 THR A N 1
ATOM 653 C CA . THR A 1 84 ? 4.077 2.754 -18.832 1.00 92.81 84 THR A CA 1
ATOM 654 C C . THR A 1 84 ? 5.287 3.571 -19.282 1.00 92.81 84 THR A C 1
ATOM 656 O O . THR A 1 84 ? 5.614 3.571 -20.465 1.00 92.81 84 THR A O 1
ATOM 659 N N . SER A 1 85 ? 5.968 4.246 -18.355 1.00 93.56 85 SER A N 1
ATOM 660 C CA . SER A 1 85 ? 7.107 5.123 -18.628 1.00 93.56 85 SER A CA 1
ATOM 661 C C . SER A 1 85 ? 8.172 4.964 -17.533 1.00 93.56 85 SER A C 1
ATOM 663 O O . SER A 1 85 ? 8.220 5.761 -16.588 1.00 93.56 85 SER A O 1
ATOM 665 N N . PRO A 1 86 ? 9.045 3.947 -17.630 1.00 90.06 86 PRO A N 1
ATOM 666 C CA . PRO A 1 86 ? 10.059 3.697 -16.617 1.00 90.06 86 PRO A CA 1
ATOM 667 C C . PRO A 1 86 ? 11.144 4.778 -16.668 1.00 90.06 86 PRO A C 1
ATOM 669 O O . PRO A 1 86 ? 11.925 4.860 -17.613 1.00 90.06 86 PRO A O 1
ATOM 672 N N . GLN A 1 87 ? 11.209 5.603 -15.624 1.00 94.19 87 GLN A N 1
ATOM 673 C CA . GLN A 1 87 ? 12.289 6.567 -15.412 1.00 94.19 87 GLN A CA 1
ATOM 674 C C . GLN A 1 87 ? 12.959 6.291 -14.068 1.00 94.19 87 GLN A C 1
ATOM 676 O O . GLN A 1 87 ? 12.277 6.046 -13.070 1.00 94.19 87 GLN A O 1
ATOM 681 N N . ILE A 1 88 ? 14.291 6.394 -14.029 1.00 93.25 88 ILE A N 1
ATOM 682 C CA . ILE A 1 88 ? 15.116 6.078 -12.849 1.00 93.25 88 ILE A CA 1
ATOM 683 C C . ILE A 1 88 ? 14.631 6.833 -11.603 1.00 93.25 88 ILE A C 1
ATOM 685 O O . ILE A 1 88 ? 14.539 6.255 -10.521 1.00 93.25 88 ILE A O 1
ATOM 689 N N . PHE A 1 89 ? 14.262 8.108 -11.756 1.00 96.38 89 PHE A N 1
ATOM 690 C CA . PHE A 1 89 ? 13.731 8.914 -10.657 1.00 96.38 89 PHE A CA 1
ATOM 691 C C . PHE A 1 89 ? 12.480 8.286 -10.019 1.00 96.38 89 PHE A C 1
ATOM 693 O O . PHE A 1 89 ? 12.438 8.108 -8.801 1.00 96.38 89 PHE A O 1
ATOM 700 N N . PHE A 1 90 ? 11.485 7.899 -10.826 1.00 96.25 90 PHE A N 1
ATOM 701 C CA . PHE A 1 90 ? 10.245 7.308 -10.319 1.00 96.25 90 PHE A CA 1
ATOM 702 C C . PHE A 1 90 ? 10.459 5.908 -9.747 1.00 96.25 90 PHE A C 1
ATOM 704 O O . PHE A 1 90 ? 9.849 5.594 -8.730 1.00 96.25 90 PHE A O 1
ATOM 711 N N . VAL A 1 91 ? 11.354 5.100 -10.327 1.00 95.25 91 VAL A N 1
ATOM 712 C CA . VAL A 1 91 ? 11.723 3.780 -9.780 1.00 95.25 91 VAL A CA 1
ATOM 713 C C . VAL A 1 91 ? 12.321 3.919 -8.377 1.00 95.25 91 VAL A C 1
ATOM 715 O O . VAL A 1 91 ? 11.871 3.252 -7.445 1.00 95.25 91 VAL A O 1
ATOM 718 N N . ASN A 1 92 ? 13.264 4.846 -8.193 1.00 95.75 92 ASN A N 1
ATOM 719 C CA . ASN A 1 92 ? 13.879 5.102 -6.889 1.00 95.75 92 ASN A CA 1
ATOM 720 C C . ASN A 1 92 ? 12.870 5.644 -5.870 1.00 95.75 92 ASN A C 1
ATOM 722 O O . ASN A 1 92 ? 12.848 5.203 -4.719 1.00 95.75 92 ASN A O 1
ATOM 726 N N . LEU A 1 93 ? 12.002 6.570 -6.291 1.00 97.50 93 LEU A N 1
ATOM 727 C CA . LEU A 1 93 ? 10.933 7.090 -5.441 1.00 97.50 93 LEU A CA 1
ATOM 728 C C . LEU A 1 93 ? 9.951 5.980 -5.038 1.00 97.50 93 LEU A C 1
ATOM 730 O O . LEU A 1 93 ? 9.566 5.887 -3.874 1.00 97.50 93 LEU A O 1
ATOM 734 N N . HIS A 1 94 ? 9.575 5.112 -5.976 1.00 97.19 94 HIS A N 1
ATOM 735 C CA . HIS A 1 94 ? 8.692 3.979 -5.723 1.00 97.19 94 HIS A CA 1
ATOM 736 C C . HIS A 1 94 ? 9.303 3.009 -4.706 1.00 97.19 94 HIS A C 1
ATOM 738 O O . HIS A 1 94 ? 8.631 2.661 -3.737 1.00 97.19 94 HIS A O 1
ATOM 744 N N . LEU A 1 95 ? 10.591 2.673 -4.827 1.00 96.31 95 LEU A N 1
ATOM 745 C CA . LEU A 1 95 ? 11.297 1.856 -3.836 1.00 96.31 95 LEU A CA 1
ATOM 746 C C . LEU A 1 95 ? 11.342 2.525 -2.449 1.00 96.31 95 LEU A C 1
ATOM 748 O O . LEU A 1 95 ? 11.046 1.881 -1.442 1.00 96.31 95 LEU A O 1
ATOM 752 N N . ALA A 1 96 ? 11.662 3.820 -2.380 1.00 96.81 96 ALA A N 1
ATOM 753 C CA . ALA A 1 96 ? 11.725 4.552 -1.113 1.00 96.81 96 ALA A CA 1
ATOM 754 C C . ALA A 1 96 ? 10.365 4.575 -0.393 1.00 96.81 96 ALA A C 1
ATOM 756 O O . ALA A 1 96 ? 10.274 4.276 0.800 1.00 96.81 96 ALA A O 1
ATOM 757 N N . ILE A 1 97 ? 9.285 4.864 -1.125 1.00 97.56 97 ILE A N 1
ATOM 758 C CA . ILE A 1 97 ? 7.929 4.851 -0.568 1.00 97.56 97 ILE A CA 1
ATOM 759 C C . ILE A 1 97 ? 7.501 3.413 -0.189 1.00 97.56 97 ILE A C 1
ATOM 761 O O . ILE A 1 97 ? 6.768 3.248 0.787 1.00 97.56 97 ILE A O 1
ATOM 765 N N . ALA A 1 98 ? 7.982 2.365 -0.872 1.00 96.56 98 ALA A N 1
ATOM 766 C CA . ALA A 1 98 ? 7.682 0.973 -0.515 1.00 96.56 98 ALA A CA 1
ATOM 767 C C . ALA A 1 98 ? 8.268 0.590 0.856 1.00 96.56 98 ALA A C 1
ATOM 769 O O . ALA A 1 98 ? 7.611 -0.085 1.652 1.00 96.56 98 ALA A O 1
ATOM 770 N N . ILE A 1 99 ? 9.465 1.086 1.186 1.00 96.44 99 ILE A N 1
ATOM 771 C CA . ILE A 1 99 ? 10.071 0.909 2.516 1.00 96.44 99 ILE A CA 1
ATOM 772 C C . ILE A 1 99 ? 9.224 1.611 3.590 1.00 96.44 99 ILE A C 1
ATOM 774 O O . ILE A 1 99 ? 8.923 1.024 4.631 1.00 96.44 99 ILE A O 1
ATOM 778 N N . ILE A 1 100 ? 8.772 2.842 3.324 1.00 96.50 100 ILE A N 1
ATOM 779 C CA . ILE A 1 100 ? 7.885 3.586 4.236 1.00 96.50 100 ILE A CA 1
ATOM 780 C C . ILE A 1 100 ? 6.554 2.842 4.432 1.00 96.50 100 ILE A C 1
ATOM 782 O O . ILE A 1 100 ? 6.039 2.770 5.555 1.00 96.50 100 ILE A O 1
ATOM 786 N N . LEU A 1 101 ? 6.010 2.238 3.370 1.00 96.31 101 LEU A N 1
ATOM 787 C CA . LEU A 1 101 ? 4.813 1.403 3.449 1.00 96.31 101 LEU A CA 1
ATOM 788 C C . LEU A 1 101 ? 5.031 0.192 4.362 1.00 96.31 101 LEU A C 1
ATOM 790 O O . LEU A 1 101 ? 4.188 -0.074 5.218 1.00 96.31 101 LEU A O 1
ATOM 794 N N . ALA A 1 102 ? 6.160 -0.510 4.231 1.00 95.56 102 ALA A N 1
ATOM 795 C CA . ALA A 1 102 ? 6.482 -1.662 5.072 1.00 95.56 102 ALA A CA 1
ATOM 796 C C . ALA A 1 102 ? 6.496 -1.295 6.564 1.00 95.56 102 ALA A C 1
ATOM 798 O O . ALA A 1 102 ? 5.865 -1.973 7.380 1.00 95.56 102 ALA A O 1
ATOM 799 N N . VAL A 1 103 ? 7.130 -0.171 6.915 1.00 95.38 103 VAL A N 1
ATOM 800 C CA . VAL A 1 103 ? 7.134 0.354 8.290 1.00 95.38 103 VAL A CA 1
ATOM 801 C C . VAL A 1 103 ? 5.715 0.709 8.751 1.00 95.38 103 VAL A C 1
ATOM 803 O O . VAL A 1 103 ? 5.298 0.313 9.840 1.00 95.38 103 VAL A O 1
ATOM 806 N N . SER A 1 104 ? 4.936 1.392 7.911 1.00 94.31 104 SER A N 1
ATOM 807 C CA . SER A 1 104 ? 3.561 1.812 8.229 1.00 94.31 104 SER A CA 1
ATOM 808 C C . SER A 1 104 ? 2.622 0.622 8.472 1.00 94.31 104 SER A C 1
ATOM 810 O O . SER A 1 104 ? 1.813 0.628 9.408 1.00 94.31 104 SER A O 1
ATOM 812 N N . VAL A 1 105 ? 2.753 -0.436 7.667 1.00 93.88 105 VAL A N 1
ATOM 813 C CA . VAL A 1 105 ? 2.013 -1.696 7.832 1.00 93.88 105 VAL A CA 1
ATOM 814 C C . VAL A 1 105 ? 2.417 -2.394 9.131 1.00 93.88 105 VAL A C 1
ATOM 816 O O . VAL A 1 105 ? 1.541 -2.795 9.902 1.00 93.88 105 VAL A O 1
ATOM 819 N N . ALA A 1 106 ? 3.718 -2.483 9.427 1.00 92.56 106 ALA A N 1
ATOM 820 C CA . ALA A 1 106 ? 4.207 -3.066 10.675 1.00 92.56 106 ALA A CA 1
ATOM 821 C C . ALA A 1 106 ? 3.671 -2.310 11.906 1.00 92.56 106 ALA A C 1
ATOM 823 O O . ALA A 1 106 ? 3.155 -2.929 12.841 1.00 92.56 106 ALA A O 1
ATOM 824 N N . MET A 1 107 ? 3.701 -0.972 11.883 1.00 91.88 107 MET A N 1
ATOM 825 C CA . MET A 1 107 ? 3.139 -0.129 12.944 1.00 91.88 107 MET A CA 1
ATOM 826 C C . MET A 1 107 ? 1.636 -0.362 13.131 1.00 91.88 107 MET A C 1
ATOM 828 O O . MET A 1 107 ? 1.172 -0.531 14.261 1.00 91.88 107 MET A O 1
ATOM 832 N N . THR A 1 108 ? 0.877 -0.432 12.035 1.00 91.12 108 THR A N 1
ATOM 833 C CA . THR A 1 108 ? -0.564 -0.728 12.072 1.00 91.12 108 THR A CA 1
ATOM 834 C C . THR A 1 108 ? -0.833 -2.090 12.723 1.00 91.12 108 THR A C 1
ATOM 836 O O . THR A 1 108 ? -1.720 -2.208 13.575 1.00 91.12 108 THR A O 1
ATOM 839 N N . GLY A 1 109 ? -0.026 -3.105 12.397 1.00 87.75 109 GLY A N 1
ATOM 840 C CA . GLY A 1 109 ? -0.078 -4.426 13.027 1.00 87.75 109 GLY A CA 1
ATOM 841 C C . GLY A 1 109 ? 0.161 -4.370 14.540 1.00 87.75 109 GLY A C 1
ATOM 842 O O . GLY A 1 109 ? -0.649 -4.885 15.316 1.00 87.75 109 GLY A O 1
ATOM 843 N N . VAL A 1 110 ? 1.213 -3.671 14.979 1.00 89.00 110 VAL A N 1
ATOM 844 C CA . VAL A 1 110 ? 1.541 -3.499 16.407 1.00 89.00 110 VAL A CA 1
ATOM 845 C C . VAL A 1 110 ? 0.412 -2.796 17.167 1.00 89.00 110 VAL A C 1
ATOM 847 O O . VAL A 1 110 ? 0.014 -3.255 18.243 1.00 89.00 110 VAL A O 1
ATOM 850 N N . ILE A 1 111 ? -0.145 -1.713 16.616 1.00 88.88 111 ILE A N 1
ATOM 851 C CA . ILE A 1 111 ? -1.267 -0.980 17.226 1.00 88.88 111 ILE A CA 1
ATOM 852 C C . ILE A 1 111 ? -2.494 -1.891 17.344 1.00 88.88 111 ILE A C 1
ATOM 854 O O . ILE A 1 111 ? -3.105 -1.976 18.411 1.00 88.88 111 ILE A O 1
ATOM 858 N N . SER A 1 112 ? -2.814 -2.645 16.290 1.00 86.44 112 SER A N 1
ATOM 859 C CA . SER A 1 112 ? -3.935 -3.593 16.277 1.00 86.44 112 SER A CA 1
ATOM 860 C C . SER A 1 112 ? -3.804 -4.670 17.363 1.00 86.44 112 SER A C 1
ATOM 862 O O . SER A 1 112 ? -4.777 -4.988 18.063 1.00 86.44 112 SER A O 1
ATOM 864 N N . MET A 1 113 ? -2.591 -5.197 17.567 1.00 85.75 113 MET A N 1
ATOM 865 C CA . MET A 1 113 ? -2.298 -6.171 18.623 1.00 85.75 113 MET A CA 1
ATOM 866 C C . MET A 1 113 ? -2.470 -5.569 20.021 1.00 85.75 113 MET A C 1
ATOM 868 O O . MET A 1 113 ? -3.110 -6.188 20.875 1.00 85.75 113 MET A O 1
ATOM 872 N N . ARG A 1 114 ? -1.950 -4.357 20.259 1.00 84.31 114 ARG A N 1
ATOM 873 C CA . ARG A 1 114 ? -2.092 -3.648 21.546 1.00 84.31 114 ARG A CA 1
ATOM 874 C C . ARG A 1 114 ? -3.558 -3.355 21.869 1.00 84.31 114 ARG A C 1
ATOM 876 O O . ARG A 1 114 ? -4.021 -3.678 22.963 1.00 84.31 114 ARG A O 1
ATOM 883 N N . SER A 1 115 ? -4.299 -2.835 20.893 1.00 77.31 115 SER A N 1
ATOM 884 C CA . SER A 1 115 ? -5.734 -2.545 20.992 1.00 77.31 115 SER A CA 1
ATOM 885 C C . SER A 1 115 ? -6.547 -3.787 21.374 1.00 77.31 115 SER A C 1
ATOM 887 O O . SER A 1 115 ? -7.386 -3.764 22.276 1.00 77.31 115 SER A O 1
ATOM 889 N N . SER A 1 116 ? -6.234 -4.922 20.740 1.00 75.00 116 SER A N 1
ATOM 890 C CA . SER A 1 116 ? -6.929 -6.190 20.977 1.00 75.00 116 SER A CA 1
ATOM 891 C C . SER A 1 116 ? -6.625 -6.798 22.353 1.00 75.00 116 SER A C 1
ATOM 893 O O . SER A 1 116 ? -7.487 -7.476 22.906 1.00 75.00 116 SER A O 1
ATOM 895 N N . ARG A 1 117 ? -5.435 -6.557 22.926 1.00 75.44 117 ARG A N 1
ATOM 896 C CA . ARG A 1 117 ? -5.109 -6.964 24.307 1.00 75.44 117 ARG A CA 1
ATOM 897 C C . ARG A 1 117 ? -5.860 -6.114 25.332 1.00 75.44 117 ARG A C 1
ATOM 899 O O . ARG A 1 117 ? -6.453 -6.675 26.244 1.00 75.44 117 ARG A O 1
ATOM 906 N N . LYS A 1 118 ? -5.905 -4.790 25.139 1.00 67.62 118 LYS A N 1
ATOM 907 C CA . LYS A 1 118 ? -6.635 -3.871 26.030 1.00 67.62 118 LYS A CA 1
ATOM 908 C C . LYS A 1 118 ? -8.131 -4.194 26.086 1.00 67.62 118 LYS A C 1
ATOM 910 O O . LYS A 1 118 ? -8.719 -4.169 27.155 1.00 67.62 118 LYS A O 1
ATOM 915 N N . SER A 1 119 ? -8.725 -4.568 24.953 1.00 60.41 119 SER A N 1
ATOM 916 C CA . SER A 1 119 ? -10.138 -4.964 24.882 1.00 60.41 119 SER A CA 1
ATOM 917 C C . SER A 1 119 ? -10.476 -6.288 25.580 1.00 60.41 119 SER A C 1
ATOM 919 O O . SER A 1 119 ? -11.656 -6.545 25.764 1.00 60.41 119 SER A O 1
ATOM 921 N N . LYS A 1 120 ? -9.497 -7.153 25.885 1.00 61.94 120 LYS A N 1
ATOM 922 C CA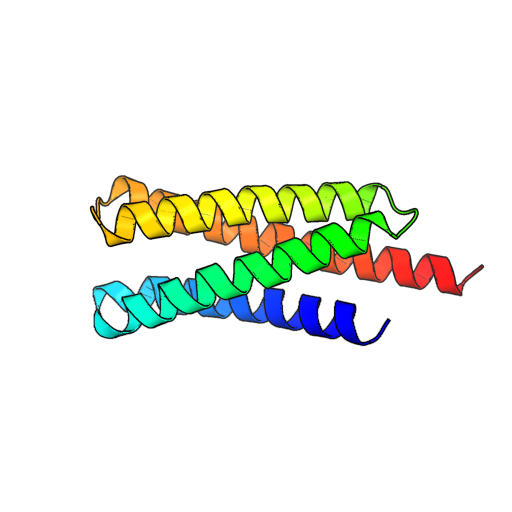 . LYS A 1 120 ? -9.722 -8.429 26.594 1.00 61.94 120 LYS A CA 1
ATOM 923 C C . LYS A 1 120 ? -9.508 -8.333 28.106 1.00 61.94 120 LYS A C 1
ATOM 925 O O . LYS A 1 120 ? -9.853 -9.269 28.813 1.00 61.94 120 LYS A O 1
ATOM 930 N N . ALA A 1 121 ? -8.852 -7.270 28.567 1.00 58.44 121 ALA A N 1
ATOM 931 C CA . ALA A 1 121 ? -8.545 -7.049 29.978 1.00 58.44 121 ALA A CA 1
ATOM 932 C C . ALA A 1 121 ? -9.666 -6.302 30.726 1.00 58.44 121 ALA A C 1
ATOM 934 O O . ALA A 1 121 ? -9.615 -6.220 31.949 1.00 58.44 121 ALA A O 1
ATOM 935 N N . ASN A 1 122 ? -10.647 -5.777 29.986 1.00 48.97 122 ASN A N 1
ATOM 936 C CA . ASN A 1 122 ? -11.877 -5.156 30.476 1.00 48.97 122 ASN A CA 1
ATOM 937 C C . ASN A 1 122 ? -13.064 -6.053 30.130 1.00 48.97 122 ASN A C 1
ATOM 939 O O . ASN A 1 122 ? -14.058 -6.003 30.880 1.00 48.97 122 ASN A O 1
#

Secondary structure (DSSP, 8-state):
-HHHHHHHHHHHHHHHHHHHHHHHTTT-TTHHHHHHHHHHHHHHHHHHHHHHHHTSS-HHHHHHHHHHHHHHHHHHHHHHHHHHS--HHHHHHHHHHHHHHHHHHHHHHHHHHHHHHHTT--

Foldseek 3Di:
DPPLLVLLVCLLVLLVVLLVLLVCCVVPVVSLVVSLVSLVVSLVSLVVNLVVQVVDPDPVLNVLSVVLNVLSVVLNVLSVVCVVPNDPVSSVVSSVSSVVSSVSSVVSSVSVVVSVVVVVVD